Protein AF-A0A936JNS7-F1 (afdb_monomer)

Foldseek 3Di:
DVVVVLVVCQVVQVVPCPPCPSVLVSLVVCLVVLDPVSLVVLLVVLVVVLVVCVVPVPVLPPNLVSLLSCLRNPAQVCQVVLVVVCVVRVPQDPSNVLSSLSSCLRHNEPVSLLVLLVQLQVPVPPPPSVVSSQSSNQSRCVVVVNDDRGDSVNSHDD

Nearest PDB structures (foldseek):
  7nfe-assembly1_A  TM=4.593E-01  e=7.154E+00  Homo sapiens

Radius of gyration: 16.59 Å; Cα contacts (8 Å, |Δi|>4): 140; chains: 1; bounding box: 39×41×43 Å

Secondary structure (DSSP, 8-state):
-HHHHHHHHHHHHHHH-TTSHHHHHHHHHHHHH--HHHHHHHHHHHHHHHHHHTT-TT-TTHHHHHHHHHHHH--GGGHHHHHHHHHH-TT--HHHHHHHHHHHHHH--HHHHHHHHHHHHH-TT-HHHHHHHHHHHHHHHH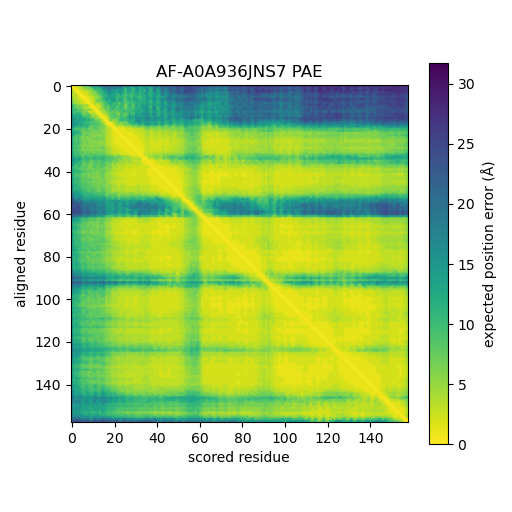HTT--S---TGGGS--

pLDDT: mean 83.13, std 13.78, range [46.0, 97.38]

Solvent-accessible surface area (backbone atoms only — not comparable to full-atom values): 8897 Å² total; per-residue (Å²): 117,71,73,68,55,57,70,64,42,53,68,59,29,67,76,72,37,93,80,48,57,54,45,51,52,50,47,54,51,45,50,74,63,47,45,72,73,54,46,57,49,45,53,52,50,42,52,53,48,58,58,48,44,76,79,44,77,84,72,67,76,51,56,41,55,44,38,53,37,41,47,71,44,56,45,60,84,49,35,66,58,53,54,52,49,48,69,76,43,75,81,56,49,71,71,43,39,42,36,50,44,44,29,38,16,67,29,25,54,78,78,43,46,62,56,40,23,51,53,34,61,75,32,76,87,39,67,68,55,34,54,46,33,51,54,17,51,47,44,31,35,48,77,72,70,51,85,70,91,80,56,78,72,78,37,52,85,125

Mean predicted aligned error: 6.91 Å

Structure (mmCIF, N/CA/C/O backbone):
data_AF-A0A936JNS7-F1
#
_entry.id   AF-A0A936JNS7-F1
#
loop_
_atom_site.group_PDB
_atom_site.id
_atom_site.type_symbol
_atom_site.label_atom_id
_atom_site.label_alt_id
_atom_site.label_comp_id
_atom_site.label_asym_id
_atom_site.label_entity_id
_atom_site.label_seq_id
_atom_site.pdbx_PDB_ins_code
_atom_site.Cartn_x
_atom_site.Cartn_y
_atom_site.Cartn_z
_atom_site.occupancy
_atom_site.B_iso_or_equiv
_atom_site.auth_seq_id
_atom_site.auth_comp_id
_atom_site.auth_asym_id
_atom_site.auth_atom_id
_atom_site.pdbx_PDB_model_num
ATOM 1 N N . MET A 1 1 ? 13.403 23.446 -14.807 1.00 46.00 1 MET A N 1
ATOM 2 C CA . MET A 1 1 ? 14.301 22.797 -15.793 1.00 46.00 1 MET A CA 1
ATOM 3 C C . MET A 1 1 ? 14.600 21.334 -15.433 1.00 46.00 1 MET A C 1
ATOM 5 O O . MET A 1 1 ? 14.367 20.479 -16.273 1.00 46.00 1 MET A O 1
ATOM 9 N N . GLN A 1 2 ? 14.973 21.011 -14.186 1.00 52.41 2 GLN A N 1
ATOM 10 C CA . GLN A 1 2 ? 15.249 19.629 -13.727 1.00 52.41 2 GLN A CA 1
ATOM 11 C C . GLN A 1 2 ? 14.071 18.631 -13.890 1.00 52.41 2 GLN A C 1
ATOM 13 O O . GLN A 1 2 ? 14.281 17.489 -14.285 1.00 52.41 2 GLN A O 1
ATOM 18 N N . LYS A 1 3 ? 12.818 19.075 -13.693 1.00 50.72 3 LYS A N 1
ATOM 19 C CA . LYS A 1 3 ? 11.590 18.246 -13.780 1.00 50.72 3 LYS A CA 1
ATOM 20 C C . LYS A 1 3 ? 11.343 17.587 -15.150 1.00 50.72 3 LYS A C 1
ATOM 22 O O . LYS A 1 3 ? 10.816 16.483 -15.210 1.00 50.72 3 LYS A O 1
ATOM 27 N N . LYS A 1 4 ? 11.702 18.260 -16.252 1.00 53.09 4 LYS A N 1
ATOM 28 C CA . LYS A 1 4 ? 11.454 17.768 -17.623 1.00 53.09 4 LYS A CA 1
ATOM 29 C C . LYS A 1 4 ? 12.493 16.723 -18.052 1.00 53.09 4 LYS A C 1
ATOM 31 O O . LYS A 1 4 ? 12.166 15.828 -18.815 1.00 53.09 4 LYS A O 1
ATOM 36 N N . ILE A 1 5 ? 13.705 16.823 -17.503 1.00 58.06 5 ILE A N 1
ATOM 37 C CA . ILE A 1 5 ? 14.831 15.918 -17.766 1.00 58.06 5 ILE A CA 1
ATOM 38 C C . ILE A 1 5 ? 14.607 14.574 -17.061 1.00 58.06 5 ILE A C 1
ATOM 40 O O . ILE A 1 5 ? 14.757 13.526 -17.673 1.00 58.06 5 ILE A O 1
ATOM 44 N N . LEU A 1 6 ? 14.151 14.587 -15.806 1.00 57.66 6 LEU A N 1
ATOM 45 C CA . LEU A 1 6 ? 13.891 13.361 -15.037 1.00 57.66 6 LEU A CA 1
ATOM 46 C C . LEU A 1 6 ? 12.807 12.460 -15.635 1.00 57.66 6 LEU A C 1
ATOM 48 O O . LEU A 1 6 ? 12.967 11.244 -15.654 1.00 57.66 6 LEU A O 1
ATOM 52 N N . LEU A 1 7 ? 11.734 13.047 -16.170 1.00 54.78 7 LEU A N 1
ATOM 53 C CA . LEU A 1 7 ? 10.670 12.296 -16.849 1.00 54.78 7 LEU A CA 1
ATOM 54 C C . LEU A 1 7 ? 11.137 11.666 -18.172 1.00 54.78 7 LEU A C 1
ATOM 56 O O . LEU A 1 7 ? 10.578 10.662 -18.597 1.00 54.78 7 LEU A O 1
ATOM 60 N N . GLN A 1 8 ? 12.163 12.231 -18.814 1.00 61.22 8 GLN A N 1
ATOM 61 C CA . GLN A 1 8 ? 12.748 11.694 -20.047 1.00 61.22 8 GLN A CA 1
ATOM 62 C C . GLN A 1 8 ? 13.771 10.578 -19.788 1.00 61.22 8 GLN A C 1
ATOM 64 O O . GLN A 1 8 ? 14.061 9.809 -20.699 1.00 61.22 8 GLN A O 1
ATOM 69 N N . LEU A 1 9 ? 14.299 10.468 -18.562 1.00 61.28 9 LEU A N 1
ATOM 70 C CA . LEU A 1 9 ? 15.321 9.480 -18.205 1.00 61.28 9 LEU A CA 1
ATOM 71 C C . LEU A 1 9 ? 14.747 8.091 -17.879 1.00 61.28 9 LEU A C 1
ATOM 73 O O . LEU A 1 9 ? 15.458 7.099 -17.998 1.00 61.28 9 LEU A O 1
ATOM 77 N N . LEU A 1 10 ? 13.464 7.994 -17.526 1.00 60.41 10 LEU A N 1
ATOM 78 C CA . LEU A 1 10 ? 12.813 6.745 -17.107 1.00 60.41 10 LEU A CA 1
ATOM 79 C C . LEU A 1 10 ? 12.909 5.607 -18.137 1.00 60.41 10 LEU A C 1
ATOM 81 O O . LEU A 1 10 ? 13.427 4.544 -17.789 1.00 60.41 10 LEU A O 1
ATOM 85 N N . PRO A 1 11 ? 12.511 5.821 -19.409 1.00 55.75 11 PRO A N 1
ATOM 86 C CA . PRO A 1 11 ? 12.600 4.771 -20.423 1.00 55.75 11 PRO A CA 1
ATOM 87 C C . PRO A 1 11 ? 14.056 4.393 -20.726 1.00 55.75 11 PRO A C 1
ATOM 89 O O . PRO A 1 11 ? 14.360 3.244 -21.033 1.00 55.75 11 PRO A O 1
ATOM 92 N N . SER A 1 12 ? 14.987 5.349 -20.611 1.00 56.44 12 SER A N 1
ATOM 93 C CA . SER A 1 12 ? 16.417 5.086 -20.811 1.00 56.44 12 SER A CA 1
ATOM 94 C C . SER A 1 12 ? 17.070 4.337 -19.648 1.00 56.44 12 SER A C 1
ATOM 96 O O . SER A 1 12 ? 18.003 3.573 -19.881 1.00 56.44 12 SER A O 1
ATOM 98 N N . CYS A 1 13 ? 16.580 4.517 -18.416 1.00 57.34 13 CYS A N 1
ATOM 99 C CA . CYS A 1 13 ? 17.039 3.757 -17.257 1.00 57.34 13 CYS A CA 1
ATOM 100 C C . CYS A 1 13 ? 16.577 2.299 -17.339 1.00 57.34 13 CYS A C 1
ATOM 102 O O . CYS A 1 13 ? 17.373 1.418 -17.058 1.00 57.34 13 CYS A O 1
ATOM 104 N N . GLN A 1 14 ? 15.345 2.029 -17.785 1.00 55.12 14 GLN A N 1
ATOM 105 C CA . GLN A 1 14 ? 14.834 0.656 -17.929 1.00 55.12 14 GLN A CA 1
ATOM 106 C C . GLN A 1 14 ? 15.547 -0.139 -19.037 1.00 55.12 14 GLN A C 1
ATOM 108 O O . GLN A 1 14 ? 15.865 -1.307 -18.849 1.00 55.12 14 GLN A O 1
ATOM 113 N N . ASN A 1 15 ? 15.856 0.489 -20.177 1.00 52.81 15 ASN A N 1
ATOM 114 C CA . ASN A 1 15 ? 16.383 -0.232 -21.344 1.00 52.81 15 ASN A CA 1
ATOM 115 C C . ASN A 1 15 ? 17.859 -0.672 -21.235 1.00 52.81 15 ASN A C 1
ATOM 117 O O . ASN A 1 15 ? 18.276 -1.557 -21.978 1.00 52.81 15 ASN A O 1
ATOM 121 N N . ASN A 1 16 ? 18.656 -0.072 -20.342 1.00 51.81 16 ASN A N 1
ATOM 122 C CA . ASN A 1 16 ? 20.108 -0.313 -20.261 1.00 51.81 16 ASN A CA 1
ATOM 123 C C . ASN A 1 16 ? 20.587 -0.883 -18.913 1.00 51.81 16 ASN A C 1
ATOM 125 O O . ASN A 1 16 ? 21.781 -1.131 -18.742 1.00 51.81 16 ASN A O 1
ATOM 129 N N . ASP A 1 17 ? 19.690 -1.093 -17.951 1.00 61.38 17 ASP A N 1
ATOM 130 C CA . ASP A 1 17 ? 20.048 -1.385 -16.563 1.00 61.38 17 ASP A CA 1
ATOM 131 C C . ASP A 1 17 ? 19.837 -2.856 -16.196 1.00 61.38 17 ASP A C 1
ATOM 133 O O . ASP A 1 17 ? 18.912 -3.220 -15.475 1.00 61.38 17 ASP A O 1
ATOM 137 N N . LYS A 1 18 ? 20.745 -3.718 -16.667 1.00 61.06 18 LYS A N 1
ATOM 138 C CA . LYS A 1 18 ? 20.732 -5.156 -16.338 1.00 61.06 18 LYS A CA 1
ATOM 139 C C . LYS A 1 18 ? 20.840 -5.451 -14.833 1.00 61.06 18 LYS A C 1
ATOM 141 O O . LYS A 1 18 ? 20.578 -6.579 -14.434 1.00 61.06 18 LYS A O 1
ATOM 146 N N . SER A 1 19 ? 21.276 -4.487 -14.016 1.00 65.62 19 SER A N 1
ATOM 147 C CA . SER A 1 19 ? 21.467 -4.646 -12.569 1.00 65.62 19 SER A CA 1
ATOM 148 C C . SER A 1 19 ? 20.412 -3.937 -11.711 1.00 65.62 19 SER A C 1
ATOM 150 O O . SER A 1 19 ? 20.482 -4.041 -10.487 1.00 65.62 19 SER A O 1
ATOM 152 N N . GLY A 1 20 ? 19.459 -3.209 -12.307 1.00 71.75 20 GLY A N 1
ATOM 153 C CA . GLY A 1 20 ? 18.438 -2.436 -11.581 1.00 71.75 20 GLY A CA 1
ATOM 154 C C . GLY A 1 20 ? 18.978 -1.234 -10.782 1.00 71.75 20 GLY A C 1
ATOM 155 O O . GLY A 1 20 ? 18.249 -0.622 -9.989 1.00 71.75 20 GLY A O 1
ATOM 156 N N . TYR A 1 21 ? 20.256 -0.878 -10.958 1.00 76.00 21 TYR A N 1
ATOM 157 C CA . TYR A 1 21 ? 20.916 0.205 -10.230 1.00 76.00 21 TYR A CA 1
ATOM 158 C C . TYR A 1 21 ? 20.353 1.586 -10.593 1.00 76.00 21 TYR A C 1
ATOM 160 O O . TYR A 1 21 ? 19.966 2.361 -9.713 1.00 76.00 21 TYR A O 1
ATOM 168 N N . TYR A 1 22 ? 20.301 1.907 -11.884 1.00 74.88 22 TYR A N 1
ATOM 169 C CA . TYR A 1 22 ? 19.779 3.178 -12.383 1.00 74.88 22 TYR A CA 1
ATOM 170 C C . TYR A 1 22 ? 18.289 3.318 -12.106 1.00 74.88 22 TYR A C 1
ATOM 172 O O . TYR A 1 22 ? 17.835 4.411 -11.769 1.00 74.88 22 TYR A O 1
ATOM 180 N N . TYR A 1 23 ? 17.543 2.219 -12.180 1.00 78.25 23 TYR A N 1
ATOM 181 C CA . TYR A 1 23 ? 16.141 2.191 -11.797 1.00 78.25 23 TYR A CA 1
ATOM 182 C C . TYR A 1 23 ? 15.949 2.521 -10.311 1.00 78.25 23 TYR A C 1
ATOM 184 O O . TYR A 1 23 ? 15.149 3.388 -9.953 1.00 78.25 23 TYR A O 1
ATOM 192 N N . THR A 1 24 ? 16.754 1.915 -9.435 1.00 80.00 24 THR A N 1
ATOM 193 C CA . THR A 1 24 ? 16.730 2.223 -7.998 1.00 80.00 24 THR A CA 1
ATOM 194 C C . THR A 1 24 ? 17.056 3.693 -7.734 1.00 80.00 24 THR A C 1
ATOM 196 O O . THR A 1 24 ? 16.348 4.351 -6.968 1.00 80.00 24 THR A O 1
ATO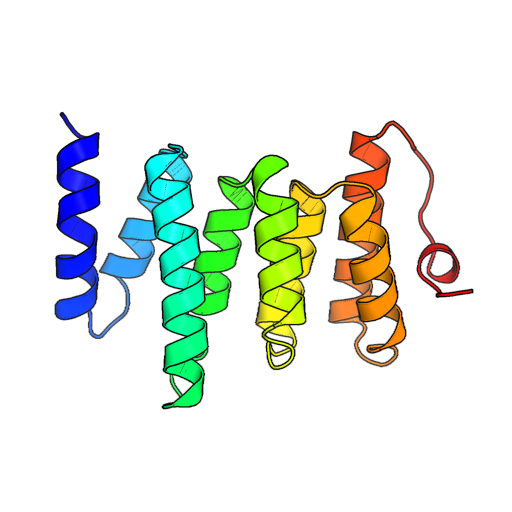M 199 N N . LYS A 1 25 ? 18.082 4.243 -8.399 1.00 81.69 25 LYS A N 1
ATOM 200 C CA . LYS A 1 25 ? 18.437 5.668 -8.292 1.00 81.69 25 LYS A CA 1
ATOM 201 C C . LYS A 1 25 ? 17.351 6.590 -8.821 1.00 81.69 25 LYS A C 1
ATOM 203 O O . LYS A 1 25 ? 17.096 7.624 -8.211 1.00 81.69 25 LYS A O 1
ATOM 208 N N . TYR A 1 26 ? 16.680 6.211 -9.903 1.00 83.81 26 TYR A N 1
ATOM 209 C CA . TYR A 1 26 ? 15.524 6.946 -10.398 1.00 83.81 26 TYR A CA 1
ATOM 210 C C . TYR A 1 26 ? 14.428 7.031 -9.327 1.00 83.81 26 TYR A C 1
ATOM 212 O O . TYR A 1 26 ? 13.978 8.132 -9.006 1.00 83.81 26 TYR A O 1
ATOM 220 N N . LEU A 1 27 ? 14.053 5.901 -8.720 1.00 86.06 27 LEU A N 1
ATOM 221 C CA . LEU A 1 27 ? 13.038 5.873 -7.667 1.00 86.06 27 LEU A CA 1
ATOM 222 C C . LEU A 1 27 ? 13.449 6.689 -6.434 1.00 86.06 27 LEU A C 1
ATOM 224 O O . LEU A 1 27 ? 12.631 7.434 -5.908 1.00 86.06 27 LEU A O 1
ATOM 228 N N . GLU A 1 28 ? 14.717 6.643 -6.014 1.00 85.75 28 GLU A N 1
ATOM 229 C CA . GLU A 1 28 ? 15.223 7.510 -4.934 1.00 85.75 28 GLU A CA 1
ATOM 230 C C . GLU A 1 28 ? 15.033 9.000 -5.254 1.00 85.75 28 GLU A C 1
ATOM 232 O O . GLU A 1 28 ? 14.610 9.773 -4.397 1.00 85.75 28 GLU A O 1
ATOM 237 N N . VAL A 1 29 ? 15.289 9.417 -6.497 1.00 85.19 29 VAL A N 1
ATOM 238 C CA . VAL A 1 29 ? 15.061 10.809 -6.909 1.00 85.19 29 VAL A CA 1
ATOM 239 C C . VAL A 1 29 ? 13.568 11.143 -6.953 1.00 85.19 29 VAL A C 1
ATOM 241 O O . VAL A 1 29 ? 13.180 12.250 -6.579 1.00 85.19 29 VAL A O 1
ATOM 24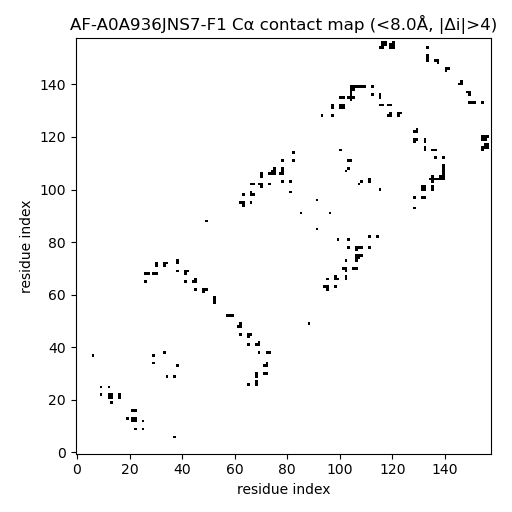4 N N . VAL A 1 30 ? 12.715 10.206 -7.372 1.00 86.44 30 VAL A N 1
ATOM 245 C CA . VAL A 1 30 ? 11.258 10.387 -7.324 1.00 86.44 30 VAL A CA 1
ATOM 246 C C . VAL A 1 30 ? 10.776 10.619 -5.898 1.00 86.44 30 VAL A C 1
ATOM 248 O O . VAL A 1 30 ? 10.016 11.560 -5.671 1.00 86.44 30 VAL A O 1
ATOM 251 N N . GLU A 1 31 ? 11.248 9.812 -4.949 1.00 88.69 31 GLU A N 1
ATOM 252 C CA . GLU A 1 31 ? 10.924 9.945 -3.526 1.00 88.69 31 GLU A CA 1
ATOM 253 C C . GLU A 1 31 ? 11.326 11.318 -2.978 1.00 88.69 31 GLU A C 1
ATOM 255 O O . GLU A 1 31 ? 10.565 11.922 -2.229 1.00 88.69 31 GLU A O 1
ATOM 260 N N . LEU A 1 32 ? 12.491 11.837 -3.384 1.00 85.94 32 LEU A N 1
ATOM 261 C CA . LEU A 1 32 ? 12.968 13.160 -2.967 1.00 85.94 32 LEU A CA 1
ATOM 262 C C . LEU A 1 32 ? 12.143 14.312 -3.551 1.00 85.94 32 LEU A C 1
ATOM 264 O O . LEU A 1 32 ? 12.011 15.357 -2.919 1.00 85.94 32 LEU A O 1
ATOM 268 N N . LEU A 1 33 ? 11.625 14.156 -4.771 1.00 85.81 33 LEU A N 1
ATOM 269 C CA . LEU A 1 33 ? 10.908 15.227 -5.463 1.00 85.81 33 LEU A CA 1
ATOM 270 C C . LEU A 1 33 ? 9.405 15.231 -5.186 1.00 85.81 33 LEU A C 1
ATOM 272 O O . LEU A 1 33 ? 8.801 16.301 -5.213 1.00 85.81 33 LEU A O 1
ATOM 276 N N . GLY A 1 34 ? 8.787 14.060 -5.006 1.00 78.75 34 GLY A N 1
ATOM 277 C CA . GLY A 1 34 ? 7.391 13.911 -4.576 1.00 78.75 34 GLY A CA 1
ATOM 278 C C . GLY A 1 34 ? 6.330 14.598 -5.449 1.00 78.75 34 GLY A C 1
ATOM 279 O O . GLY A 1 34 ? 5.220 14.840 -4.989 1.00 78.75 34 GLY A O 1
ATOM 280 N N . THR A 1 35 ? 6.638 14.977 -6.697 1.00 78.44 35 THR A N 1
ATOM 281 C CA . THR A 1 35 ? 5.698 15.785 -7.498 1.00 78.44 35 THR A CA 1
ATOM 282 C C . THR A 1 35 ? 4.521 14.948 -8.028 1.00 78.44 35 THR A C 1
ATOM 284 O O . THR A 1 35 ? 4.743 13.796 -8.413 1.00 78.44 35 THR A O 1
ATOM 287 N N . PRO A 1 36 ? 3.308 15.521 -8.193 1.00 77.50 36 PRO A N 1
ATOM 288 C CA . PRO A 1 36 ? 2.125 14.776 -8.648 1.00 77.50 36 PRO A CA 1
ATOM 289 C C . PRO A 1 36 ? 2.314 13.984 -9.953 1.00 77.50 36 PRO A C 1
ATOM 291 O O . PRO A 1 36 ? 1.885 12.843 -10.060 1.00 77.50 36 PRO A O 1
ATOM 294 N N . ASN A 1 37 ? 3.029 14.532 -10.941 1.00 76.19 37 ASN A N 1
ATOM 295 C CA . ASN A 1 37 ? 3.272 13.825 -12.209 1.00 76.19 37 ASN A CA 1
ATOM 296 C C . ASN A 1 37 ? 4.146 12.571 -12.031 1.00 76.19 37 ASN A C 1
ATOM 298 O O . ASN A 1 37 ? 3.996 11.599 -12.769 1.00 76.19 37 ASN A O 1
ATOM 302 N N . LEU A 1 38 ? 5.083 12.600 -11.078 1.00 83.56 38 LEU A N 1
ATOM 303 C CA . LEU A 1 38 ? 5.929 11.444 -10.780 1.00 83.56 38 LEU A CA 1
ATOM 304 C C . LEU A 1 38 ? 5.124 10.365 -10.056 1.00 83.56 38 LEU A C 1
ATOM 306 O O . LEU A 1 38 ? 5.312 9.190 -10.338 1.00 83.56 38 LEU A O 1
ATOM 310 N N . LYS A 1 39 ? 4.165 10.762 -9.216 1.00 88.56 39 LYS A N 1
ATOM 311 C CA . LYS A 1 39 ? 3.218 9.852 -8.568 1.00 88.56 39 LYS A CA 1
ATOM 312 C C . LYS A 1 39 ? 2.411 9.033 -9.577 1.00 88.56 39 LYS A C 1
ATOM 314 O O . LYS A 1 39 ? 2.404 7.811 -9.500 1.00 88.56 39 LYS A O 1
ATOM 319 N N . GLU A 1 40 ? 1.832 9.682 -10.586 1.00 89.38 40 GLU A N 1
ATOM 320 C CA . GLU A 1 40 ? 1.125 8.980 -11.673 1.00 89.38 40 GLU A CA 1
ATOM 321 C C . GLU A 1 40 ? 2.044 8.059 -12.482 1.00 89.38 40 GLU A C 1
ATOM 323 O O . GLU A 1 40 ? 1.631 7.009 -12.969 1.00 89.38 40 GLU A O 1
ATOM 328 N N . THR A 1 41 ? 3.317 8.428 -12.603 1.00 86.31 41 THR A N 1
ATOM 329 C CA . THR A 1 41 ? 4.313 7.586 -13.269 1.00 86.31 41 THR A CA 1
ATOM 330 C C . THR A 1 41 ? 4.622 6.332 -12.446 1.00 86.31 41 THR A C 1
ATOM 332 O O . THR A 1 41 ? 4.664 5.237 -12.996 1.00 86.31 41 THR A O 1
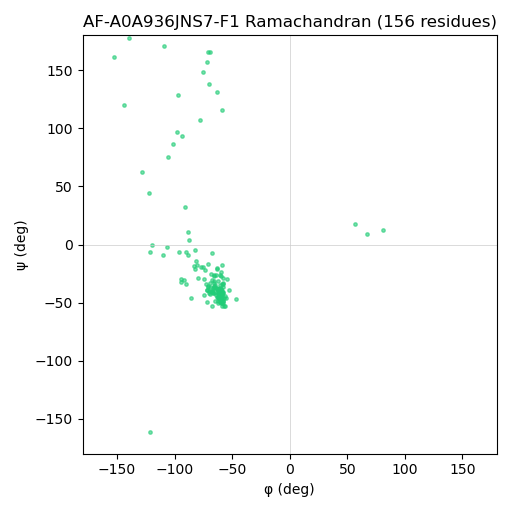ATOM 335 N N . VAL A 1 42 ? 4.759 6.475 -11.126 1.00 90.06 42 VAL A N 1
ATOM 336 C CA . VAL A 1 42 ? 4.942 5.364 -10.179 1.00 90.06 42 VAL A CA 1
ATOM 337 C C . VAL A 1 42 ? 3.737 4.419 -10.193 1.00 90.06 42 VAL A C 1
ATOM 339 O O . VAL A 1 42 ? 3.926 3.208 -10.224 1.00 90.06 42 VAL A O 1
ATOM 342 N N . LYS A 1 43 ? 2.503 4.937 -10.248 1.00 92.56 43 LYS A N 1
ATOM 343 C CA . LYS A 1 43 ? 1.288 4.109 -10.369 1.00 92.56 43 LYS A CA 1
ATOM 344 C C . LYS A 1 43 ? 1.278 3.254 -11.636 1.00 92.56 43 LYS A C 1
ATOM 346 O O . LYS A 1 43 ? 1.099 2.043 -11.552 1.00 92.56 43 LYS A O 1
ATOM 351 N N . LYS A 1 44 ? 1.539 3.866 -12.795 1.00 89.31 44 LYS A N 1
ATOM 352 C CA . LYS A 1 44 ? 1.630 3.145 -14.078 1.00 89.31 44 LYS A CA 1
ATOM 353 C C . LYS A 1 44 ? 2.718 2.081 -14.058 1.00 89.31 44 LYS A C 1
ATOM 355 O O . LYS A 1 44 ? 2.548 1.002 -14.607 1.00 89.31 44 LYS A O 1
ATOM 360 N N . GLU A 1 45 ? 3.836 2.380 -13.414 1.00 87.19 45 GLU A N 1
ATOM 361 C CA . GLU A 1 45 ? 4.935 1.437 -13.273 1.00 87.19 45 GLU A CA 1
ATOM 362 C C . GLU A 1 45 ? 4.559 0.229 -12.396 1.00 87.19 45 GLU A C 1
ATOM 364 O O . GLU A 1 45 ? 4.934 -0.897 -12.719 1.00 87.19 45 GLU A O 1
ATOM 369 N N . ILE A 1 46 ? 3.770 0.429 -11.333 1.00 89.19 46 ILE A N 1
ATOM 370 C CA . ILE A 1 46 ? 3.197 -0.670 -10.537 1.00 89.19 46 ILE A CA 1
ATOM 371 C C . ILE A 1 46 ? 2.300 -1.548 -11.418 1.00 89.19 46 ILE A C 1
ATOM 373 O O . ILE A 1 46 ? 2.467 -2.766 -11.427 1.00 89.19 46 ILE A O 1
ATOM 377 N N . GLU A 1 47 ? 1.383 -0.944 -12.176 1.00 88.25 47 GLU A N 1
ATOM 378 C CA . GLU A 1 47 ? 0.475 -1.663 -13.082 1.00 88.25 47 GLU A CA 1
ATOM 379 C C . GLU A 1 47 ? 1.247 -2.474 -14.133 1.00 88.25 47 GLU A C 1
ATOM 381 O O . GLU A 1 47 ? 1.040 -3.683 -14.249 1.00 88.25 47 GLU A O 1
ATOM 386 N N . ASN A 1 48 ? 2.207 -1.842 -14.819 1.00 84.25 48 ASN A N 1
ATOM 387 C CA . ASN A 1 48 ? 3.052 -2.484 -15.826 1.00 84.25 48 ASN A CA 1
ATOM 388 C C . ASN A 1 48 ? 3.783 -3.705 -15.262 1.00 84.25 48 ASN A C 1
ATOM 390 O O . ASN A 1 48 ? 3.820 -4.757 -15.897 1.00 84.25 48 ASN A O 1
ATOM 394 N N . ARG A 1 49 ? 4.354 -3.587 -14.059 1.00 81.62 49 ARG A N 1
ATOM 395 C CA . ARG A 1 49 ? 5.100 -4.681 -13.423 1.00 81.62 49 ARG A CA 1
ATOM 396 C C . ARG A 1 49 ? 4.191 -5.808 -12.951 1.00 81.62 49 ARG A C 1
ATOM 398 O O . ARG A 1 49 ? 4.557 -6.973 -13.078 1.00 81.62 49 ARG A O 1
ATOM 405 N N . ILE A 1 50 ? 2.998 -5.487 -12.451 1.00 82.06 50 ILE A N 1
ATOM 406 C CA . ILE A 1 50 ? 1.982 -6.494 -12.114 1.00 82.06 50 ILE A CA 1
ATOM 407 C C . ILE A 1 50 ? 1.548 -7.269 -13.365 1.00 82.06 50 ILE A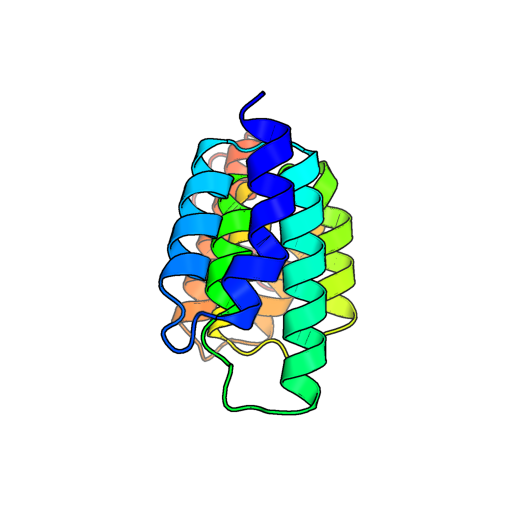 C 1
ATOM 409 O O . ILE A 1 50 ? 1.361 -8.488 -13.299 1.00 82.06 50 ILE A O 1
ATOM 413 N N . ASP A 1 51 ? 1.381 -6.585 -14.496 1.00 79.75 51 ASP A N 1
ATOM 414 C CA . ASP A 1 51 ? 1.001 -7.223 -15.754 1.00 79.75 51 ASP A CA 1
ATOM 415 C C . ASP A 1 51 ? 2.155 -8.045 -16.347 1.00 79.75 51 ASP A C 1
ATOM 417 O O . ASP A 1 51 ? 1.925 -9.174 -16.778 1.00 79.75 51 ASP A O 1
ATOM 421 N N . PHE A 1 52 ? 3.399 -7.561 -16.273 1.00 75.12 52 PHE A N 1
ATOM 422 C CA . PHE A 1 52 ? 4.586 -8.310 -16.704 1.00 75.12 52 PHE A CA 1
ATOM 423 C C . PHE A 1 52 ? 4.833 -9.569 -15.859 1.00 75.12 52 PHE A C 1
ATOM 425 O O . PHE A 1 52 ? 5.183 -10.628 -16.384 1.00 75.12 52 PHE A O 1
ATOM 432 N N . PHE A 1 53 ? 4.554 -9.506 -14.555 1.00 71.69 53 PHE A N 1
ATOM 433 C CA . PHE A 1 53 ? 4.647 -10.668 -13.671 1.00 71.69 53 PHE A CA 1
ATOM 434 C C . PHE A 1 53 ? 3.719 -11.821 -14.096 1.00 71.69 53 PHE A C 1
ATOM 436 O O . PHE A 1 53 ? 4.009 -12.991 -13.834 1.00 71.69 53 PHE A O 1
ATOM 443 N N . ARG A 1 54 ? 2.602 -11.537 -14.785 1.00 65.56 54 ARG A N 1
ATOM 444 C CA . ARG A 1 54 ? 1.753 -12.606 -15.339 1.00 65.56 54 ARG A CA 1
ATOM 445 C C . ARG A 1 54 ? 2.474 -13.430 -16.410 1.00 65.56 54 ARG A C 1
ATOM 447 O O . ARG A 1 54 ? 2.109 -14.592 -16.584 1.00 65.56 54 ARG A O 1
ATOM 454 N N . SER A 1 55 ? 3.463 -12.858 -17.102 1.00 61.78 55 SER A N 1
ATOM 455 C CA . SER A 1 55 ? 4.237 -13.526 -18.156 1.00 61.78 55 SER A CA 1
ATOM 456 C C . SER A 1 55 ? 5.544 -14.166 -17.680 1.00 61.78 55 SER A C 1
ATOM 458 O O . SER A 1 55 ? 5.904 -15.212 -18.213 1.00 61.78 55 SER A O 1
ATOM 460 N N . ASP A 1 56 ? 6.223 -13.605 -16.675 1.00 59.88 56 ASP A N 1
ATOM 461 C CA . ASP A 1 56 ? 7.471 -14.155 -16.126 1.00 59.88 56 ASP A CA 1
ATOM 462 C C . ASP A 1 56 ? 7.543 -13.932 -14.605 1.00 59.88 56 ASP A C 1
ATOM 464 O O . ASP A 1 56 ? 7.511 -12.805 -14.113 1.00 59.88 56 ASP A O 1
ATOM 468 N N . ARG A 1 57 ? 7.627 -15.027 -13.837 1.00 58.97 57 ARG A N 1
ATOM 469 C CA . ARG A 1 57 ? 7.604 -14.994 -12.364 1.00 58.97 57 ARG A CA 1
ATOM 470 C C . ARG A 1 57 ? 8.963 -14.673 -11.732 1.00 58.97 57 ARG A C 1
ATOM 472 O O . ARG A 1 57 ? 9.033 -14.567 -10.508 1.00 58.97 57 ARG A O 1
ATOM 479 N N . SER A 1 58 ? 10.031 -14.561 -12.525 1.00 55.47 58 SER A N 1
ATOM 480 C CA . SER A 1 58 ? 11.395 -14.353 -12.022 1.00 55.47 58 SER A CA 1
ATOM 481 C C . SER A 1 58 ? 11.718 -12.895 -11.648 1.00 55.47 58 SER A C 1
ATOM 483 O O . SER A 1 58 ? 12.611 -12.667 -10.835 1.00 55.47 58 SER A O 1
ATOM 485 N N . GLU A 1 59 ? 10.940 -11.910 -12.114 1.00 54.56 59 GLU A N 1
ATOM 486 C CA . GLU A 1 59 ? 11.152 -10.468 -11.855 1.00 54.56 59 GLU A CA 1
ATOM 487 C C . GLU A 1 59 ? 10.415 -9.926 -10.607 1.00 54.56 59 GLU A C 1
ATOM 489 O O . GLU A 1 59 ? 9.989 -8.773 -10.531 1.00 54.56 59 GLU A O 1
ATOM 494 N N . PHE A 1 60 ? 10.255 -10.767 -9.585 1.00 52.78 60 PHE A N 1
ATOM 495 C CA . PHE A 1 60 ? 9.439 -10.501 -8.391 1.00 52.78 60 PHE A CA 1
ATOM 496 C C . PHE A 1 60 ? 9.914 -9.316 -7.516 1.00 52.78 60 PHE A C 1
ATOM 498 O O . PHE A 1 60 ? 9.138 -8.773 -6.730 1.00 52.78 60 PHE A O 1
ATOM 505 N N . VAL A 1 61 ? 11.179 -8.902 -7.634 1.00 57.28 61 VAL A N 1
ATOM 506 C CA . VAL A 1 61 ? 11.853 -8.017 -6.661 1.00 57.28 61 VAL A CA 1
ATOM 507 C C . VAL A 1 61 ? 11.443 -6.542 -6.780 1.00 57.28 61 VAL A C 1
ATOM 509 O O . VAL A 1 61 ? 11.562 -5.785 -5.817 1.00 57.28 61 VAL A O 1
ATOM 512 N N . ASP A 1 62 ? 10.877 -6.116 -7.907 1.00 74.00 62 ASP A N 1
ATOM 513 C CA . ASP A 1 62 ? 10.739 -4.681 -8.156 1.00 74.00 62 ASP A CA 1
ATOM 514 C C . ASP A 1 62 ? 9.389 -4.073 -7.751 1.00 74.00 62 ASP A C 1
ATOM 516 O O . ASP A 1 62 ? 9.367 -2.909 -7.354 1.00 74.00 62 ASP A O 1
ATOM 520 N N . ILE A 1 63 ? 8.268 -4.814 -7.771 1.00 85.12 63 ILE A N 1
ATOM 521 C CA . ILE A 1 63 ? 6.941 -4.246 -7.424 1.00 85.12 63 ILE A CA 1
ATOM 522 C C . ILE A 1 63 ? 6.952 -3.668 -6.004 1.00 85.12 63 ILE A C 1
ATOM 524 O O . ILE A 1 63 ? 6.425 -2.581 -5.761 1.00 85.12 63 ILE A O 1
ATOM 528 N N . GLU A 1 64 ? 7.594 -4.367 -5.064 1.00 86.25 64 GLU A N 1
ATOM 529 C CA . GLU A 1 64 ? 7.735 -3.903 -3.683 1.00 86.25 64 GLU A CA 1
ATOM 530 C C . GLU A 1 64 ? 8.453 -2.550 -3.612 1.00 86.25 64 GLU A C 1
ATOM 532 O O . GLU A 1 64 ? 8.037 -1.658 -2.868 1.00 86.25 64 GLU A O 1
ATOM 537 N N . ARG A 1 65 ? 9.518 -2.370 -4.402 1.00 86.31 65 ARG A N 1
ATOM 538 C CA . ARG A 1 65 ? 10.285 -1.126 -4.413 1.00 86.31 65 ARG A CA 1
ATOM 539 C C . ARG A 1 65 ? 9.444 0.031 -4.943 1.00 86.31 65 ARG A C 1
ATOM 541 O O . ARG A 1 65 ? 9.475 1.106 -4.346 1.00 86.31 65 ARG A O 1
ATOM 548 N N . VAL A 1 66 ? 8.661 -0.195 -5.997 1.00 90.06 66 VAL A N 1
ATOM 549 C CA . VAL A 1 66 ? 7.780 0.842 -6.554 1.00 90.06 66 VAL A CA 1
ATOM 550 C C . VAL A 1 66 ? 6.649 1.194 -5.586 1.00 90.06 66 VAL A C 1
ATOM 552 O O . VAL A 1 66 ? 6.372 2.373 -5.370 1.00 90.06 66 VAL A O 1
ATOM 555 N N . LEU A 1 67 ? 6.051 0.199 -4.921 1.00 92.62 67 LEU A N 1
ATOM 556 C CA . LEU A 1 67 ? 5.057 0.434 -3.869 1.00 92.62 67 LEU A CA 1
ATOM 557 C C . LEU A 1 67 ? 5.654 1.200 -2.679 1.00 92.62 67 LEU A C 1
ATOM 559 O O . LEU A 1 67 ? 5.012 2.101 -2.153 1.00 92.62 67 LEU A O 1
ATOM 563 N N . ARG A 1 68 ? 6.901 0.921 -2.276 1.00 90.62 68 ARG A N 1
ATOM 564 C CA . ARG A 1 68 ? 7.600 1.708 -1.242 1.00 90.62 68 ARG A CA 1
ATOM 565 C C . ARG A 1 68 ? 7.810 3.160 -1.668 1.00 90.62 68 ARG A C 1
ATOM 567 O O . ARG A 1 68 ? 7.691 4.059 -0.841 1.00 90.62 68 ARG A O 1
ATOM 574 N N . THR A 1 69 ? 8.121 3.405 -2.935 1.00 92.12 69 THR A N 1
ATOM 575 C CA . THR A 1 69 ? 8.189 4.773 -3.452 1.00 92.12 69 THR A CA 1
ATOM 576 C C . THR A 1 69 ? 6.820 5.444 -3.370 1.00 92.12 69 THR A C 1
ATOM 578 O O . THR A 1 69 ? 6.728 6.562 -2.862 1.00 92.12 69 THR A O 1
ATOM 581 N N . LEU A 1 70 ? 5.747 4.752 -3.776 1.00 94.62 70 LEU A N 1
ATOM 582 C CA . LEU A 1 70 ? 4.381 5.263 -3.646 1.00 94.62 70 LEU A CA 1
ATOM 583 C C . LEU A 1 70 ? 4.021 5.567 -2.189 1.00 94.62 70 LEU A C 1
ATOM 585 O O . LEU A 1 70 ? 3.433 6.604 -1.922 1.00 94.62 70 LEU A O 1
ATOM 589 N N . SER A 1 71 ? 4.429 4.729 -1.238 1.00 92.94 71 SER A N 1
ATOM 590 C CA . SER A 1 71 ? 4.152 4.936 0.186 1.00 92.94 71 SER A CA 1
ATOM 591 C C . SER A 1 71 ? 4.723 6.258 0.723 1.00 92.94 71 SER A C 1
ATOM 593 O O . SER A 1 71 ? 4.238 6.767 1.725 1.00 92.94 71 SER A O 1
ATOM 595 N N . LYS A 1 72 ? 5.754 6.821 0.080 1.00 92.00 72 LYS A N 1
ATOM 596 C CA . LYS A 1 72 ? 6.377 8.095 0.477 1.00 92.00 72 LYS A CA 1
ATOM 597 C C . LYS A 1 72 ? 5.780 9.318 -0.210 1.00 92.00 72 LYS A C 1
ATOM 599 O O . LYS A 1 72 ? 5.832 10.405 0.353 1.00 92.00 72 LYS A O 1
ATOM 604 N N . ILE A 1 73 ? 5.283 9.157 -1.434 1.00 92.56 73 ILE A N 1
ATOM 605 C CA . ILE A 1 73 ? 4.802 10.271 -2.273 1.00 92.56 73 ILE A CA 1
ATOM 606 C C . ILE A 1 73 ? 3.277 10.271 -2.454 1.00 92.56 73 ILE A C 1
ATOM 608 O O . ILE A 1 73 ? 2.727 11.200 -3.045 1.00 92.56 73 ILE A O 1
ATOM 612 N N . GLY A 1 74 ? 2.615 9.204 -2.011 1.00 93.62 74 GLY A N 1
ATOM 613 C CA . GLY A 1 74 ? 1.177 8.998 -2.079 1.00 93.62 74 GLY A CA 1
ATOM 614 C C . GLY A 1 74 ? 0.415 9.882 -1.100 1.00 93.62 74 GLY A C 1
ATOM 615 O O . GLY A 1 74 ? 0.950 10.346 -0.093 1.00 93.62 74 GLY A O 1
ATOM 616 N N . ASN A 1 75 ? -0.851 10.119 -1.412 1.00 94.12 75 ASN A N 1
ATOM 617 C CA . ASN A 1 75 ? -1.788 10.884 -0.608 1.00 94.12 75 ASN A CA 1
ATOM 618 C C . ASN A 1 75 ? -3.171 10.206 -0.613 1.00 94.12 75 ASN A C 1
ATOM 620 O O . ASN A 1 75 ? -3.383 9.181 -1.259 1.00 94.12 75 ASN A O 1
ATOM 624 N N . SER A 1 76 ? -4.123 10.775 0.124 1.00 94.56 76 SER A N 1
ATOM 625 C CA . SER A 1 76 ? -5.457 10.186 0.284 1.00 94.56 76 SER A CA 1
ATOM 626 C C . SER A 1 76 ? -6.257 10.076 -1.018 1.00 94.56 76 SER A C 1
ATOM 628 O O . SER A 1 76 ? -7.164 9.259 -1.102 1.00 94.56 76 SER A O 1
ATOM 630 N N . GLU A 1 77 ? -5.924 10.850 -2.055 1.00 94.56 77 GLU A N 1
ATOM 631 C CA . GLU A 1 77 ? -6.568 10.750 -3.374 1.00 94.56 77 GLU A CA 1
ATOM 632 C C . GLU A 1 77 ? -6.165 9.462 -4.113 1.00 94.56 77 GLU A C 1
ATOM 634 O O . GLU A 1 77 ? -6.825 9.055 -5.066 1.00 94.56 77 GLU A O 1
ATOM 639 N N . ASP A 1 78 ? -5.082 8.809 -3.682 1.00 95.75 78 ASP A N 1
ATOM 640 C CA . ASP A 1 78 ? -4.575 7.576 -4.289 1.00 95.75 78 ASP A CA 1
ATOM 641 C C . ASP A 1 78 ? -5.192 6.309 -3.688 1.00 95.75 78 ASP A C 1
ATOM 643 O O . ASP A 1 78 ? -4.988 5.218 -4.223 1.00 95.75 78 ASP A O 1
ATOM 647 N N . GLU A 1 79 ? -5.946 6.441 -2.593 1.00 97.06 79 GLU A N 1
ATOM 648 C CA . GLU A 1 79 ? -6.575 5.326 -1.883 1.00 97.06 79 GLU A CA 1
ATOM 649 C C . GLU A 1 79 ? -7.492 4.512 -2.796 1.00 97.06 79 GLU A C 1
ATOM 651 O O . GLU A 1 79 ? -7.318 3.300 -2.913 1.00 97.06 79 GLU A O 1
ATOM 656 N N . ASP A 1 80 ? -8.433 5.173 -3.477 1.00 97.31 80 ASP A N 1
ATOM 657 C CA . ASP A 1 80 ? -9.416 4.487 -4.321 1.00 97.31 80 ASP A CA 1
ATOM 658 C C . ASP A 1 80 ? -8.728 3.750 -5.483 1.00 97.31 80 ASP A C 1
ATOM 660 O O . ASP A 1 80 ? -9.112 2.635 -5.832 1.00 97.31 80 ASP A O 1
ATOM 664 N N . TRP A 1 81 ? -7.667 4.332 -6.054 1.00 96.44 81 TRP A N 1
ATOM 665 C CA . TRP A 1 81 ? -6.863 3.662 -7.078 1.00 96.44 81 TRP A CA 1
ATOM 666 C C . TRP A 1 81 ? -6.197 2.396 -6.527 1.00 96.44 81 TRP A C 1
ATOM 668 O O . TRP A 1 81 ? -6.305 1.336 -7.145 1.00 96.44 81 TRP A O 1
ATOM 678 N N . LEU A 1 82 ? -5.550 2.478 -5.359 1.00 96.00 82 LEU A N 1
ATOM 679 C CA . LEU A 1 82 ? -4.842 1.336 -4.783 1.00 96.00 82 LEU A CA 1
ATOM 680 C C . LEU A 1 82 ? -5.815 0.221 -4.375 1.00 96.00 82 LEU A C 1
ATOM 682 O O . LEU A 1 82 ? -5.546 -0.945 -4.649 1.00 96.00 82 LEU A O 1
ATOM 686 N N . LEU A 1 83 ? -6.961 0.559 -3.779 1.00 95.31 83 LEU A N 1
ATOM 687 C CA . LEU A 1 83 ? -7.994 -0.422 -3.434 1.00 95.31 83 LEU A CA 1
ATOM 688 C C . LEU A 1 83 ? -8.545 -1.128 -4.681 1.00 95.31 83 LEU A C 1
ATOM 690 O O . LEU A 1 83 ? -8.633 -2.356 -4.693 1.00 95.31 83 LEU A O 1
ATOM 694 N N . ASN A 1 84 ? -8.836 -0.379 -5.751 1.00 94.88 84 ASN A N 1
ATOM 695 C CA . ASN A 1 84 ? -9.288 -0.955 -7.020 1.00 94.88 84 ASN A CA 1
ATOM 696 C C . ASN A 1 84 ? -8.230 -1.875 -7.644 1.00 94.88 84 ASN A C 1
ATOM 698 O O . ASN A 1 84 ? -8.559 -2.956 -8.132 1.00 94.88 84 ASN A O 1
ATOM 702 N N . LEU A 1 85 ? -6.956 -1.474 -7.607 1.00 92.25 85 LEU A N 1
ATOM 703 C CA . LEU A 1 85 ? -5.851 -2.299 -8.089 1.00 92.25 85 LEU A CA 1
ATOM 704 C C . LEU A 1 85 ? -5.762 -3.620 -7.310 1.00 92.25 85 LEU A C 1
ATOM 706 O O . LEU A 1 85 ? -5.615 -4.682 -7.915 1.00 92.25 85 LEU A O 1
ATOM 710 N N . LEU A 1 86 ? -5.871 -3.565 -5.980 1.00 90.69 86 LEU A N 1
ATOM 711 C CA . LEU A 1 86 ? -5.789 -4.737 -5.105 1.00 90.69 86 LEU A CA 1
ATOM 712 C C . LEU A 1 86 ? -6.956 -5.709 -5.308 1.00 90.69 86 LEU A C 1
ATOM 714 O O . LEU A 1 86 ? -6.740 -6.921 -5.288 1.00 90.69 86 LEU A O 1
ATOM 718 N N . ASP A 1 87 ? -8.163 -5.200 -5.554 1.00 88.44 87 ASP A N 1
ATOM 719 C CA . ASP A 1 87 ? -9.338 -6.032 -5.839 1.00 88.44 87 ASP A CA 1
ATOM 720 C C . ASP A 1 87 ? -9.218 -6.745 -7.199 1.00 88.44 87 ASP A C 1
ATOM 722 O O . ASP A 1 87 ? -9.493 -7.939 -7.327 1.00 88.44 87 ASP A O 1
ATOM 726 N N . GLN A 1 88 ? -8.696 -6.049 -8.214 1.00 86.94 88 GLN A N 1
ATOM 727 C CA . GLN A 1 88 ? -8.487 -6.611 -9.554 1.00 86.94 88 GLN A CA 1
ATOM 728 C C . GLN A 1 88 ? -7.308 -7.593 -9.636 1.00 86.94 88 GLN A C 1
ATOM 730 O O . GLN A 1 88 ? -7.227 -8.396 -10.574 1.00 86.94 88 GLN A O 1
ATOM 735 N N . LYS A 1 89 ? -6.356 -7.515 -8.698 1.00 82.88 89 LYS A N 1
ATOM 736 C CA . LYS A 1 89 ? -5.069 -8.225 -8.758 1.00 82.88 89 LYS A CA 1
ATOM 737 C C . LYS A 1 89 ? -4.805 -9.012 -7.456 1.00 82.88 89 LYS A C 1
ATOM 739 O O . LYS A 1 89 ? -3.787 -8.791 -6.797 1.00 82.88 89 LYS A O 1
ATOM 744 N N . PRO A 1 90 ? -5.653 -10.003 -7.102 1.00 70.56 90 PRO A N 1
ATOM 745 C CA . PRO A 1 90 ? -5.581 -10.721 -5.819 1.00 70.56 90 PRO A CA 1
ATOM 746 C C . PRO A 1 90 ? -4.336 -11.612 -5.652 1.00 70.56 90 PRO A C 1
ATOM 748 O O . PRO A 1 90 ? -4.106 -12.170 -4.584 1.00 70.56 90 PRO A O 1
ATOM 751 N N . TYR A 1 91 ? -3.530 -11.771 -6.704 1.00 68.50 91 TYR A N 1
ATOM 752 C CA . TYR A 1 91 ? -2.309 -12.582 -6.728 1.00 68.50 91 TYR A CA 1
ATOM 753 C C . TYR A 1 91 ? -1.049 -11.818 -6.291 1.00 68.50 91 TYR A C 1
ATOM 755 O O . TYR A 1 91 ? 0.059 -12.328 -6.456 1.00 68.50 91 TYR A O 1
ATOM 763 N N . LEU A 1 92 ? -1.186 -10.611 -5.731 1.00 74.12 92 LEU A N 1
ATOM 764 C CA . LEU A 1 92 ? -0.086 -9.975 -5.007 1.00 74.12 92 LEU A CA 1
ATOM 765 C C . LEU A 1 92 ? 0.337 -10.883 -3.839 1.00 74.12 92 LEU A C 1
ATOM 767 O O . LEU A 1 92 ? -0.437 -11.165 -2.924 1.00 74.12 92 LEU A O 1
ATOM 771 N N . TYR A 1 93 ? 1.569 -11.387 -3.900 1.00 67.56 93 TYR A N 1
ATOM 772 C CA . TYR A 1 93 ? 2.144 -12.254 -2.867 1.00 67.56 93 TYR A CA 1
ATOM 773 C C . TYR A 1 93 ? 2.406 -11.472 -1.577 1.00 67.56 93 TYR A C 1
ATOM 775 O O . TYR A 1 93 ? 2.428 -10.242 -1.582 1.00 67.56 93 TYR A O 1
ATOM 783 N N . SER A 1 94 ?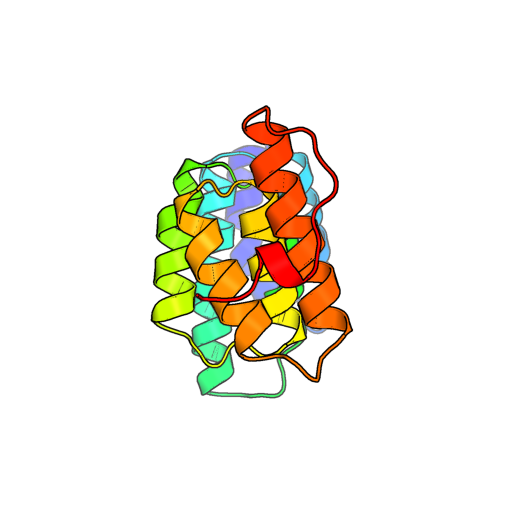 2.645 -12.194 -0.478 1.00 70.00 94 SER A N 1
ATOM 784 C CA . SER A 1 94 ? 2.739 -11.651 0.886 1.00 70.00 94 SER A CA 1
ATOM 785 C C . SER A 1 94 ? 3.609 -10.396 1.000 1.00 70.00 94 SER A C 1
ATOM 787 O O . SER A 1 94 ? 3.146 -9.413 1.560 1.00 70.00 94 SER A O 1
ATOM 789 N N . ILE A 1 95 ? 4.811 -10.362 0.415 1.00 72.44 95 ILE A N 1
ATOM 790 C CA . ILE A 1 95 ? 5.709 -9.194 0.517 1.00 72.44 95 ILE A CA 1
ATOM 791 C C . ILE A 1 95 ? 5.120 -7.943 -0.163 1.00 72.44 95 ILE A C 1
ATOM 793 O O . ILE A 1 95 ? 5.075 -6.867 0.439 1.00 72.44 95 ILE A O 1
ATOM 797 N N . SER A 1 96 ? 4.623 -8.060 -1.397 1.00 86.62 96 SER A N 1
ATOM 798 C CA . SER A 1 96 ? 4.018 -6.928 -2.114 1.00 86.62 96 SER A CA 1
ATOM 799 C C . SER A 1 96 ? 2.669 -6.528 -1.515 1.00 86.62 96 SER A C 1
ATOM 801 O O . SER A 1 96 ? 2.362 -5.340 -1.441 1.00 86.62 96 SER A O 1
ATOM 803 N N . LEU A 1 97 ? 1.892 -7.505 -1.033 1.00 89.06 97 LEU A N 1
ATOM 804 C CA . LEU A 1 97 ? 0.656 -7.272 -0.290 1.00 89.06 97 LEU A CA 1
ATOM 805 C C . LEU A 1 97 ? 0.934 -6.473 0.987 1.00 89.06 97 LEU A C 1
ATOM 807 O O . LEU A 1 97 ? 0.268 -5.474 1.230 1.00 89.06 97 LEU A O 1
ATOM 811 N N . CYS A 1 98 ? 1.954 -6.853 1.759 1.00 91.69 98 CYS A N 1
ATOM 812 C CA . CYS A 1 98 ? 2.391 -6.111 2.936 1.00 91.69 98 CYS A CA 1
ATOM 813 C C . CYS A 1 98 ? 2.723 -4.659 2.591 1.00 91.69 98 CYS A C 1
ATOM 815 O O . CYS A 1 98 ? 2.253 -3.747 3.265 1.00 91.69 98 CYS A O 1
ATOM 817 N N . ARG A 1 99 ? 3.469 -4.420 1.506 1.00 92.56 99 ARG A N 1
ATOM 818 C CA . ARG A 1 99 ? 3.805 -3.053 1.090 1.00 92.56 99 ARG A CA 1
ATOM 819 C C . ARG A 1 99 ? 2.578 -2.253 0.645 1.00 92.56 99 ARG A C 1
ATOM 821 O O . ARG A 1 99 ? 2.497 -1.059 0.922 1.00 92.56 99 ARG A O 1
ATOM 828 N N . ALA A 1 100 ? 1.617 -2.890 -0.018 1.00 94.38 100 ALA A N 1
ATOM 829 C CA . ALA A 1 100 ? 0.358 -2.244 -0.369 1.00 94.38 100 ALA A CA 1
ATOM 830 C C . ALA A 1 100 ? -0.478 -1.907 0.878 1.00 94.38 100 ALA A C 1
ATOM 832 O O . ALA A 1 100 ? -1.006 -0.802 0.974 1.00 94.38 100 ALA A O 1
ATOM 833 N N . ILE A 1 101 ? -0.531 -2.806 1.867 1.00 95.69 101 ILE A N 1
ATOM 834 C CA . ILE A 1 101 ? -1.179 -2.550 3.160 1.00 95.69 101 ILE A CA 1
ATOM 835 C C . ILE A 1 101 ? -0.501 -1.376 3.876 1.00 95.69 101 ILE A C 1
ATOM 837 O O . ILE A 1 101 ? -1.202 -0.500 4.364 1.00 95.69 101 ILE A O 1
ATOM 841 N N . GLU A 1 102 ? 0.832 -1.291 3.872 1.00 95.75 102 GLU A N 1
ATOM 842 C CA . GLU A 1 102 ? 1.555 -0.135 4.424 1.00 95.75 102 GLU A CA 1
ATOM 843 C C . GLU A 1 102 ? 1.208 1.176 3.700 1.00 95.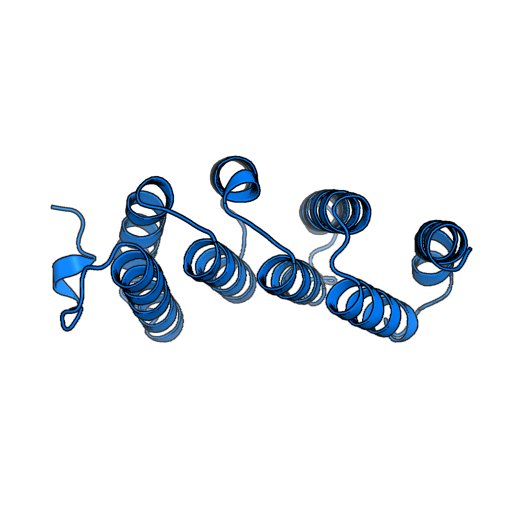75 102 GLU A C 1
ATOM 845 O O . GLU A 1 102 ? 1.067 2.209 4.349 1.00 95.75 102 GLU A O 1
ATOM 850 N N . CYS A 1 103 ? 1.036 1.157 2.372 1.00 96.50 103 CYS A N 1
ATOM 851 C CA . CYS A 1 103 ? 0.592 2.334 1.615 1.00 96.50 103 CYS A CA 1
ATOM 852 C C . CYS A 1 103 ? -0.783 2.817 2.100 1.00 96.50 103 CYS A C 1
ATOM 854 O O . CYS A 1 103 ? -0.940 3.992 2.434 1.00 96.50 103 CYS A O 1
ATOM 856 N N . LEU A 1 104 ? -1.749 1.899 2.224 1.00 97.38 104 LEU A N 1
ATOM 857 C CA . LEU A 1 104 ? -3.060 2.193 2.814 1.00 97.38 104 LEU A CA 1
ATOM 858 C C . LEU A 1 104 ? -2.922 2.654 4.275 1.00 97.38 104 LEU A C 1
ATOM 860 O O . LEU A 1 104 ? -3.591 3.583 4.711 1.00 97.38 104 LEU A O 1
ATOM 864 N N . GLY A 1 105 ? -1.992 2.069 5.025 1.00 96.94 105 GLY A N 1
ATOM 865 C CA . GLY A 1 105 ? -1.640 2.499 6.369 1.00 96.94 105 GLY A CA 1
ATOM 866 C C . GLY A 1 105 ? -1.153 3.942 6.428 1.00 96.94 105 GLY A C 1
ATOM 867 O O . GLY A 1 105 ? -1.460 4.614 7.402 1.00 96.94 105 GLY A O 1
ATOM 868 N N . ILE A 1 106 ? -0.459 4.451 5.405 1.00 96.06 106 ILE A N 1
ATOM 869 C CA . ILE A 1 106 ? 0.118 5.807 5.371 1.00 96.06 106 ILE A CA 1
ATOM 870 C C . ILE A 1 106 ? -0.874 6.863 4.880 1.00 96.06 106 ILE A C 1
ATOM 872 O O . ILE A 1 106 ? -0.967 7.931 5.485 1.00 96.06 106 ILE A O 1
ATOM 876 N N . PHE A 1 107 ? -1.599 6.595 3.794 1.00 95.50 107 PHE A N 1
ATOM 877 C CA . PHE A 1 107 ? -2.478 7.592 3.170 1.00 95.50 107 PHE A CA 1
ATOM 878 C C . PHE A 1 107 ? -3.948 7.180 3.085 1.00 95.50 107 PHE A C 1
ATOM 880 O O . PHE A 1 107 ? -4.782 7.994 2.694 1.00 95.50 107 PHE A O 1
ATOM 887 N N . GLY A 1 108 ? -4.280 5.945 3.450 1.00 96.50 108 GLY A N 1
ATOM 888 C CA . GLY A 1 108 ? -5.652 5.456 3.468 1.00 96.50 108 GLY A CA 1
ATOM 889 C C . GLY A 1 108 ? -6.491 6.072 4.585 1.00 96.50 108 GLY A C 1
ATOM 890 O O . GLY A 1 108 ? -5.984 6.690 5.535 1.00 96.50 108 GLY A O 1
ATOM 891 N N . THR A 1 109 ? -7.796 5.880 4.439 1.00 95.25 109 THR A N 1
ATOM 892 C CA . THR A 1 109 ? -8.861 6.366 5.310 1.00 95.25 109 THR A CA 1
ATOM 893 C C . THR A 1 109 ? -9.682 5.187 5.845 1.00 95.25 109 THR A C 1
ATOM 895 O O . THR A 1 109 ? -9.248 4.034 5.824 1.00 95.25 109 THR A O 1
ATOM 898 N N . GLU A 1 110 ? -10.891 5.460 6.335 1.00 92.31 110 GLU A N 1
ATOM 899 C CA . GLU A 1 110 ? -11.825 4.435 6.802 1.00 92.31 110 GLU A CA 1
ATOM 900 C C . GLU A 1 110 ? -12.163 3.405 5.708 1.00 92.31 110 GLU A C 1
ATOM 902 O O . GLU A 1 110 ? -12.368 2.231 6.011 1.00 92.31 110 GLU A O 1
ATOM 907 N N . LYS A 1 111 ? -12.123 3.789 4.423 1.00 93.69 111 LYS A N 1
ATOM 908 C CA . LYS A 1 111 ? -12.344 2.851 3.307 1.00 93.69 111 LYS A CA 1
ATOM 909 C C . LYS A 1 111 ? -11.319 1.711 3.310 1.00 93.69 111 LYS A C 1
ATOM 911 O O . LYS A 1 111 ? -11.675 0.549 3.112 1.00 93.69 111 LYS A O 1
ATOM 916 N N . SER A 1 112 ? -10.053 2.030 3.582 1.00 96.50 112 SER A N 1
ATOM 917 C CA . SER A 1 112 ? -8.964 1.052 3.659 1.00 96.50 112 SER A CA 1
ATOM 918 C C . SER A 1 112 ? -9.109 0.063 4.812 1.00 96.50 112 SER A C 1
ATOM 920 O O . SER A 1 112 ? -8.614 -1.062 4.714 1.00 96.50 112 SER A O 1
ATOM 922 N N . ILE A 1 113 ? -9.791 0.442 5.897 1.00 95.00 113 ILE A N 1
ATOM 923 C CA . ILE A 1 113 ? -9.918 -0.398 7.093 1.00 95.00 113 ILE A CA 1
ATOM 924 C C . ILE A 1 113 ? -10.563 -1.743 6.757 1.00 95.00 113 ILE A C 1
ATOM 926 O O . ILE A 1 113 ? -10.052 -2.782 7.178 1.00 95.00 113 ILE A O 1
ATOM 930 N N . LEU A 1 114 ? -11.643 -1.752 5.971 1.00 93.50 114 LEU A N 1
ATOM 931 C CA . LEU A 1 114 ? -12.336 -2.993 5.619 1.00 93.50 114 LEU A CA 1
ATOM 932 C C .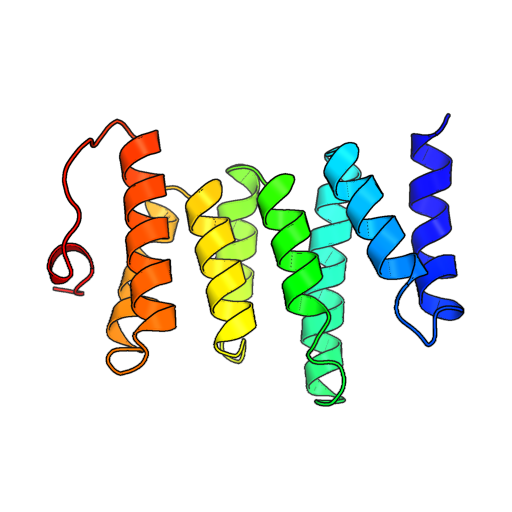 LEU A 1 114 ? -11.411 -3.963 4.870 1.00 93.50 114 LEU A C 1
ATOM 934 O O . LEU A 1 114 ? -11.383 -5.161 5.160 1.00 93.50 114 LEU A O 1
ATOM 938 N N . PHE A 1 115 ? -10.613 -3.439 3.938 1.00 93.81 115 PHE A N 1
ATOM 939 C CA . PHE A 1 115 ? -9.629 -4.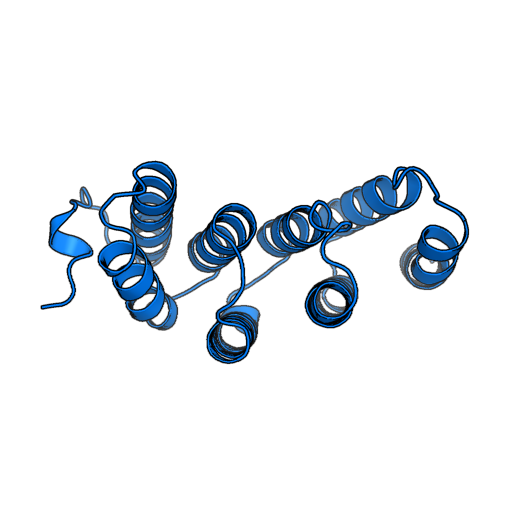230 3.209 1.00 93.81 115 PHE A CA 1
ATOM 940 C C . PHE A 1 115 ? -8.541 -4.788 4.139 1.00 93.81 115 PHE A C 1
ATOM 942 O O . PHE A 1 115 ? -8.201 -5.970 4.053 1.00 93.81 115 PHE A O 1
ATOM 949 N N . ILE A 1 116 ? -8.027 -3.970 5.063 1.00 95.25 116 ILE A N 1
ATOM 950 C CA . ILE A 1 116 ? -7.005 -4.382 6.037 1.00 95.25 116 ILE A CA 1
ATOM 951 C C . ILE A 1 116 ? -7.540 -5.491 6.954 1.00 95.25 116 ILE A C 1
ATOM 953 O O . ILE A 1 116 ? -6.870 -6.508 7.129 1.00 95.25 116 ILE A O 1
ATOM 957 N N . LYS A 1 117 ? -8.770 -5.356 7.471 1.00 94.81 117 LYS A N 1
ATOM 958 C CA . LYS A 1 117 ? -9.443 -6.393 8.275 1.00 94.81 117 LYS A CA 1
ATOM 959 C C . LYS A 1 117 ? -9.606 -7.706 7.514 1.00 94.81 117 LYS A C 1
ATOM 961 O O . LYS A 1 117 ? -9.342 -8.785 8.050 1.00 94.81 117 LYS A O 1
ATOM 966 N N . LYS A 1 118 ? -9.994 -7.626 6.236 1.00 92.31 118 LYS A N 1
ATOM 967 C CA . LYS A 1 118 ? -10.085 -8.793 5.350 1.00 92.31 118 LYS A CA 1
ATOM 968 C C . LYS A 1 118 ? -8.724 -9.467 5.174 1.00 92.31 118 LYS A C 1
ATOM 970 O O . LYS A 1 118 ? -8.638 -10.684 5.304 1.00 92.31 118 LYS A O 1
ATOM 975 N N . CYS A 1 119 ? -7.662 -8.701 4.925 1.00 91.94 119 CYS A N 1
ATOM 976 C CA . CYS A 1 119 ? -6.306 -9.244 4.798 1.00 91.94 119 CYS A CA 1
ATOM 977 C C . CYS A 1 119 ? -5.841 -9.930 6.082 1.00 91.94 119 CYS A C 1
ATOM 979 O O . CYS A 1 119 ? -5.342 -11.051 6.024 1.00 91.94 119 CYS A O 1
ATOM 981 N N . TYR A 1 120 ? -6.060 -9.284 7.225 1.00 93.12 120 TYR A N 1
ATOM 982 C CA . TYR A 1 120 ? -5.744 -9.824 8.540 1.00 93.12 120 TYR A CA 1
ATOM 983 C C . TYR A 1 120 ? -6.464 -11.161 8.793 1.00 93.12 120 TYR A C 1
ATOM 985 O O . TYR A 1 120 ? -5.829 -12.158 9.140 1.00 93.12 120 TYR A O 1
ATOM 993 N N . SER A 1 121 ? -7.772 -11.209 8.521 1.00 91.44 121 SER A N 1
ATOM 994 C CA . SER A 1 121 ? -8.609 -12.402 8.722 1.00 91.44 121 SER A CA 1
ATOM 995 C C . SER A 1 121 ? -8.258 -13.555 7.774 1.00 91.44 121 SER A C 1
ATOM 997 O O . SER A 1 121 ? -8.402 -14.716 8.137 1.00 91.44 121 SER A O 1
ATOM 999 N N . LEU A 1 122 ? -7.781 -13.266 6.558 1.00 89.94 122 LEU A N 1
ATOM 1000 C CA . LEU A 1 122 ? -7.371 -14.291 5.586 1.00 89.94 122 LEU A CA 1
ATOM 1001 C C . LEU A 1 122 ? -5.960 -14.844 5.835 1.00 89.94 122 LEU A C 1
ATOM 1003 O O . LEU A 1 122 ? -5.579 -15.844 5.228 1.00 89.94 122 LEU A O 1
ATOM 1007 N N . ARG A 1 123 ? -5.157 -14.185 6.674 1.00 88.56 123 ARG A N 1
ATOM 1008 C CA . ARG A 1 123 ? -3.731 -14.484 6.879 1.00 88.56 123 ARG A CA 1
ATOM 1009 C C . ARG A 1 123 ? -3.437 -14.799 8.343 1.00 88.56 123 ARG A C 1
ATOM 1011 O O . ARG A 1 123 ? -2.450 -14.330 8.896 1.00 88.56 123 ARG A O 1
ATOM 1018 N N . VAL A 1 124 ? -4.301 -15.610 8.959 1.00 85.19 124 VAL A N 1
ATOM 1019 C CA . VAL A 1 124 ? -4.262 -15.920 10.401 1.00 85.19 124 VAL A CA 1
ATOM 1020 C C . VAL A 1 124 ? -2.929 -16.527 10.849 1.00 85.19 124 VAL A C 1
ATOM 1022 O O . VAL A 1 124 ? -2.474 -16.265 11.954 1.00 85.19 124 VAL A O 1
ATOM 1025 N N . GLU A 1 125 ? -2.283 -17.303 9.980 1.00 88.25 125 GLU A N 1
ATOM 1026 C CA . GLU A 1 125 ? -1.021 -17.993 10.277 1.00 88.25 125 GLU A CA 1
ATOM 1027 C C . GLU A 1 125 ? 0.232 -17.164 9.930 1.00 88.25 125 GLU A C 1
ATOM 1029 O O . GLU A 1 125 ? 1.352 -17.566 10.241 1.00 88.25 125 GLU A O 1
ATOM 1034 N N . ASP A 1 126 ? 0.071 -16.002 9.285 1.00 90.44 126 ASP A N 1
ATOM 1035 C CA . ASP A 1 126 ? 1.179 -15.147 8.857 1.00 90.44 126 ASP A CA 1
ATOM 1036 C C . ASP A 1 126 ? 1.345 -13.963 9.821 1.00 90.44 126 ASP A C 1
ATOM 1038 O O . ASP A 1 126 ? 0.820 -12.864 9.612 1.00 90.44 126 ASP A O 1
ATOM 1042 N N . ASN A 1 127 ? 2.115 -14.190 10.890 1.00 90.88 127 ASN A N 1
ATOM 1043 C CA . ASN A 1 127 ? 2.405 -13.184 11.919 1.00 90.88 127 ASN A CA 1
ATOM 1044 C C . ASN A 1 127 ? 2.994 -11.884 11.341 1.00 90.88 127 ASN A C 1
ATOM 1046 O O . ASN A 1 127 ? 2.807 -10.805 11.914 1.00 90.88 127 ASN A O 1
ATOM 1050 N N . PHE A 1 128 ? 3.713 -11.967 10.216 1.00 91.25 128 PHE A N 1
ATOM 1051 C CA . PHE A 1 128 ? 4.301 -10.800 9.569 1.00 91.25 128 PHE A CA 1
ATOM 1052 C C . PHE A 1 128 ? 3.221 -9.942 8.903 1.00 91.25 128 PHE A C 1
ATOM 1054 O O . PHE A 1 128 ? 3.150 -8.738 9.168 1.00 91.25 128 PHE A O 1
ATOM 1061 N N . VAL A 1 129 ? 2.331 -10.554 8.113 1.00 91.75 129 VAL A N 1
ATOM 1062 C CA . VAL A 1 129 ? 1.185 -9.848 7.515 1.00 91.75 129 VAL A CA 1
ATOM 1063 C C . VAL A 1 129 ? 0.265 -9.287 8.599 1.00 91.75 129 VAL A C 1
ATOM 1065 O O . VAL A 1 129 ? -0.146 -8.128 8.506 1.00 91.75 129 VAL A O 1
ATOM 1068 N N . GLN A 1 130 ? -0.021 -10.057 9.653 1.00 92.62 130 GLN A N 1
ATOM 1069 C CA . GLN A 1 130 ? -0.850 -9.592 10.767 1.00 92.62 130 GLN A CA 1
ATOM 1070 C C . GLN A 1 130 ? -0.275 -8.346 11.443 1.00 92.62 130 GLN A C 1
ATOM 1072 O O . GLN A 1 130 ? -0.990 -7.362 11.633 1.00 92.62 130 GLN A O 1
ATOM 1077 N N . SER A 1 131 ? 1.027 -8.354 11.740 1.00 93.69 131 SER A N 1
ATOM 1078 C CA . SER A 1 131 ? 1.710 -7.211 12.353 1.00 93.69 131 SER A CA 1
ATOM 1079 C C . SER A 1 131 ? 1.619 -5.950 11.489 1.00 93.69 131 SER A C 1
ATOM 1081 O O . SER A 1 131 ? 1.461 -4.846 12.009 1.00 93.69 131 SER A O 1
ATOM 1083 N N . ILE A 1 132 ? 1.706 -6.097 10.164 1.00 94.69 132 ILE A N 1
ATOM 1084 C CA . ILE A 1 132 ? 1.579 -4.975 9.225 1.00 94.69 132 ILE A CA 1
ATOM 1085 C C . ILE A 1 132 ? 0.138 -4.468 9.146 1.00 94.69 132 ILE A C 1
ATOM 1087 O O . ILE A 1 132 ? -0.072 -3.254 9.110 1.00 94.69 132 ILE A O 1
ATOM 1091 N N . CYS A 1 133 ? -0.851 -5.363 9.178 1.00 95.62 133 CYS A N 1
ATOM 1092 C CA . CYS A 1 133 ? -2.258 -4.976 9.228 1.00 95.62 133 CYS A CA 1
ATOM 1093 C C . CYS A 1 133 ? -2.567 -4.161 10.490 1.00 95.62 133 CYS A C 1
ATOM 1095 O O . CYS A 1 133 ? -3.166 -3.095 10.375 1.00 95.62 133 CYS A O 1
ATOM 1097 N N . ILE A 1 134 ? -2.109 -4.614 11.665 1.00 95.56 134 ILE A N 1
ATOM 1098 C CA . ILE A 1 134 ? -2.308 -3.910 12.944 1.00 95.56 134 ILE A CA 1
ATOM 1099 C C . ILE A 1 134 ? -1.700 -2.507 12.882 1.00 95.56 134 ILE A C 1
ATOM 1101 O O . ILE A 1 134 ? -2.407 -1.526 13.098 1.00 95.56 134 ILE A O 1
ATOM 1105 N N . LYS A 1 135 ? -0.422 -2.392 12.496 1.00 95.50 135 LYS A N 1
ATOM 1106 C CA . LYS A 1 135 ? 0.263 -1.090 12.384 1.00 95.50 135 LYS A CA 1
ATOM 1107 C C . LYS A 1 135 ? -0.420 -0.148 11.396 1.00 95.50 135 LYS A C 1
ATOM 1109 O O . LYS A 1 135 ? -0.509 1.052 11.637 1.00 95.50 135 LYS A O 1
ATOM 1114 N N . SER A 1 136 ? -0.892 -0.679 10.272 1.00 96.62 136 SER A N 1
ATOM 1115 C CA . SER A 1 136 ? -1.565 0.121 9.245 1.00 96.62 136 SER A CA 1
ATOM 1116 C C . SER A 1 136 ? -2.938 0.596 9.719 1.00 96.62 136 SER A C 1
ATOM 1118 O O . SER A 1 136 ? -3.275 1.763 9.534 1.00 96.62 136 SER A O 1
ATOM 1120 N N . TYR A 1 137 ? -3.696 -0.274 10.391 1.00 96.88 137 TYR A N 1
ATOM 1121 C CA . TYR A 1 137 ? -4.963 0.073 11.030 1.00 96.88 137 TYR A CA 1
ATOM 1122 C C . TYR A 1 137 ? -4.767 1.153 12.102 1.00 96.88 137 TYR A C 1
ATOM 1124 O O . TYR A 1 137 ? -5.460 2.169 12.090 1.00 96.88 137 TYR A O 1
ATOM 1132 N N . GLU A 1 138 ? -3.794 0.975 12.996 1.00 95.56 138 GLU A N 1
ATOM 1133 C CA . GLU A 1 138 ? -3.437 1.952 14.028 1.00 95.56 138 GLU A CA 1
ATOM 1134 C C . GLU A 1 138 ? -3.073 3.307 13.411 1.00 95.56 138 GLU A C 1
ATOM 1136 O O . GLU A 1 138 ? -3.606 4.337 13.816 1.00 95.56 138 GLU A O 1
ATOM 1141 N N . SER A 1 139 ? -2.244 3.310 12.365 1.00 95.44 139 SER A N 1
ATOM 1142 C CA . SER A 1 139 ? -1.828 4.535 11.683 1.00 95.44 139 SER A CA 1
ATOM 1143 C C . SER A 1 139 ? -3.010 5.327 11.108 1.00 95.44 139 SER A C 1
ATOM 1145 O O . SER A 1 139 ? -3.059 6.552 11.256 1.00 95.44 139 SER A O 1
ATOM 1147 N N . ILE A 1 140 ? -3.990 4.644 10.503 1.00 95.94 140 ILE A N 1
ATOM 1148 C CA . ILE A 1 140 ? -5.224 5.274 10.006 1.00 95.94 140 ILE A CA 1
ATOM 1149 C C . ILE A 1 140 ? -6.012 5.895 11.166 1.00 95.94 140 ILE A C 1
ATOM 1151 O O . ILE A 1 140 ? -6.362 7.074 11.105 1.00 95.94 140 ILE A O 1
ATOM 1155 N N . ASN A 1 141 ? -6.242 5.136 12.239 1.00 94.25 141 ASN A N 1
ATOM 1156 C CA . ASN A 1 141 ? -7.008 5.598 13.400 1.00 94.25 141 ASN A CA 1
ATOM 1157 C C . ASN A 1 141 ? -6.348 6.798 14.091 1.00 94.25 141 ASN A C 1
ATOM 1159 O O . ASN A 1 141 ? -7.019 7.790 14.383 1.00 94.25 141 ASN A O 1
ATOM 1163 N N . MET A 1 142 ? -5.024 6.772 14.265 1.00 93.62 142 MET A N 1
ATOM 1164 C CA . MET A 1 142 ? -4.270 7.891 14.834 1.00 93.62 142 MET A CA 1
ATOM 1165 C C . MET A 1 142 ? -4.421 9.172 14.007 1.00 93.62 142 MET A C 1
ATOM 1167 O O . MET A 1 142 ? -4.614 10.246 14.576 1.00 93.62 142 MET A O 1
ATOM 1171 N N . ARG A 1 143 ? -4.371 9.086 12.668 1.00 93.44 143 ARG A N 1
ATOM 1172 C CA . ARG A 1 143 ? -4.598 10.252 11.791 1.00 93.44 143 ARG A CA 1
ATOM 1173 C C . ARG A 1 143 ? -6.025 10.789 11.872 1.00 93.44 143 ARG A C 1
ATOM 1175 O O . ARG A 1 143 ? -6.237 11.971 11.625 1.00 93.44 143 ARG A O 1
ATOM 1182 N N . GLN A 1 144 ? -6.983 9.938 12.224 1.00 90.56 144 GLN A N 1
ATOM 1183 C CA . GLN A 1 144 ? -8.382 10.305 12.440 1.00 90.56 144 GLN A CA 1
ATOM 1184 C C . GLN A 1 144 ? -8.667 10.777 13.878 1.00 90.56 144 GLN A C 1
ATOM 1186 O O . GLN A 1 144 ? -9.815 11.058 14.213 1.00 90.56 144 GLN A O 1
ATOM 1191 N N . GLY A 1 145 ? -7.641 10.889 14.731 1.00 91.19 145 GLY A N 1
ATOM 1192 C CA . GLY A 1 145 ? -7.775 11.357 16.113 1.00 91.19 145 GLY A CA 1
ATOM 1193 C C . GLY A 1 145 ? -8.250 10.290 17.105 1.00 91.19 145 GLY A C 1
ATOM 1194 O O . GLY A 1 145 ? -8.613 10.625 18.232 1.00 91.19 145 GLY A O 1
ATOM 1195 N N . GLN A 1 146 ? -8.251 9.014 16.714 1.00 89.75 146 GLN A N 1
ATOM 1196 C CA . GLN A 1 146 ? -8.599 7.894 17.585 1.00 89.75 146 GLN A CA 1
ATOM 1197 C C . GLN A 1 146 ? -7.330 7.316 18.226 1.00 89.75 146 GLN A C 1
ATOM 1199 O O . GLN A 1 146 ? -6.648 6.471 17.649 1.00 89.75 146 GLN A O 1
ATOM 1204 N N . TYR A 1 147 ? -7.004 7.789 19.429 1.00 86.44 147 TYR A N 1
ATOM 1205 C CA . TYR A 1 147 ? -5.821 7.360 20.180 1.00 86.44 147 TYR A CA 1
ATOM 1206 C C . TYR A 1 147 ? -6.194 6.291 21.205 1.00 86.44 147 TYR A C 1
ATOM 1208 O O . TYR A 1 147 ? -6.658 6.601 22.302 1.00 86.44 147 TYR A O 1
ATOM 1216 N N . ARG A 1 148 ? -5.994 5.025 20.843 1.00 86.94 148 ARG A N 1
ATOM 1217 C CA . ARG A 1 148 ? -6.121 3.883 21.752 1.00 86.94 148 ARG A CA 1
ATOM 1218 C C . ARG A 1 148 ? -5.232 2.740 21.286 1.00 86.94 148 ARG A C 1
ATOM 1220 O O . ARG A 1 148 ? -4.855 2.692 20.119 1.00 86.94 148 ARG A O 1
ATOM 1227 N N . GLU A 1 149 ? -4.949 1.814 22.192 1.00 86.12 149 GLU A N 1
ATOM 1228 C CA . GLU A 1 149 ? -4.306 0.554 21.835 1.00 86.12 149 GLU A CA 1
ATOM 1229 C C . GLU A 1 149 ? -5.223 -0.248 20.898 1.00 86.12 149 GLU A C 1
ATOM 1231 O O . GLU A 1 149 ? -6.430 -0.377 21.145 1.00 86.12 149 GLU A O 1
ATOM 1236 N N . ILE A 1 150 ? -4.648 -0.727 19.795 1.00 90.12 150 ILE A N 1
ATOM 1237 C CA . ILE A 1 150 ? -5.319 -1.582 18.818 1.00 90.12 150 ILE A CA 1
ATOM 1238 C C . ILE A 1 150 ? -4.960 -3.029 19.124 1.00 90.12 150 ILE A C 1
ATOM 1240 O O . ILE A 1 150 ? -3.782 -3.374 19.219 1.00 90.12 150 ILE A O 1
ATOM 1244 N N . THR A 1 151 ? -5.971 -3.882 19.238 1.00 88.25 151 THR A N 1
ATOM 1245 C CA . THR A 1 151 ? -5.799 -5.308 19.521 1.00 88.25 151 THR A CA 1
ATOM 1246 C C . THR A 1 151 ? -6.136 -6.163 18.300 1.00 88.25 151 THR A C 1
ATOM 1248 O O . THR A 1 151 ? -6.675 -5.694 17.297 1.00 88.25 151 THR A O 1
ATOM 1251 N N . HIS A 1 152 ? -5.833 -7.460 18.379 1.00 88.94 152 HIS A N 1
ATOM 1252 C CA . HIS A 1 152 ? -6.215 -8.429 17.350 1.00 88.94 152 HIS A CA 1
ATOM 1253 C C . HIS A 1 152 ? -7.738 -8.474 17.120 1.00 88.94 152 HIS A C 1
ATOM 1255 O O . HIS A 1 152 ? -8.176 -8.670 15.988 1.00 88.94 152 HIS A O 1
ATOM 1261 N N . GLU A 1 153 ? -8.536 -8.264 18.171 1.00 89.06 153 GLU A N 1
ATOM 1262 C CA . GLU A 1 153 ? -10.003 -8.285 18.111 1.00 89.06 153 GLU A CA 1
ATOM 1263 C C . GLU A 1 153 ? -10.554 -7.150 17.245 1.00 89.06 153 GLU A C 1
ATOM 1265 O O . GLU A 1 153 ? -11.506 -7.353 16.494 1.00 89.06 153 GLU A O 1
ATOM 1270 N N . ASP A 1 154 ? -9.901 -5.985 17.267 1.00 89.81 154 ASP A N 1
ATOM 1271 C CA . ASP A 1 154 ? -10.290 -4.837 16.448 1.00 89.81 154 ASP A CA 1
ATOM 1272 C C . ASP A 1 154 ? -10.227 -5.132 14.948 1.00 89.81 154 ASP A C 1
ATOM 1274 O O . ASP A 1 154 ? -10.944 -4.498 14.170 1.00 89.81 154 ASP A O 1
ATOM 1278 N N . LEU A 1 155 ? -9.376 -6.075 14.529 1.00 91.31 155 LEU A N 1
ATOM 1279 C CA . LEU A 1 155 ? -9.170 -6.426 13.127 1.00 91.31 155 LEU A CA 1
ATOM 1280 C C . LEU A 1 155 ? -9.985 -7.641 12.660 1.00 91.31 155 LEU A C 1
ATOM 1282 O O . LEU A 1 155 ? -9.997 -7.925 11.458 1.00 91.31 155 LEU A O 1
ATOM 1286 N N . LEU A 1 156 ? -10.691 -8.332 13.560 1.00 88.56 156 LEU A N 1
ATOM 1287 C CA . LEU A 1 156 ? -11.579 -9.428 13.180 1.00 88.56 156 LEU A CA 1
ATOM 1288 C C . LEU A 1 156 ? -12.808 -8.884 12.435 1.00 88.56 156 LEU A C 1
ATOM 1290 O O . LEU A 1 156 ? -13.378 -7.846 12.787 1.00 88.56 156 LEU A O 1
ATOM 1294 N N . LEU A 1 157 ? -13.201 -9.579 11.366 1.00 81.06 157 LEU A N 1
ATOM 1295 C CA . LEU A 1 157 ? -14.478 -9.346 10.696 1.00 81.06 157 LEU A CA 1
ATOM 1296 C C . LEU A 1 157 ? -15.579 -10.006 11.538 1.00 81.06 157 LEU A C 1
ATOM 1298 O O . LEU A 1 157 ? -15.653 -11.232 11.588 1.00 81.06 157 LEU A O 1
ATOM 1302 N N . THR A 1 158 ? -16.385 -9.194 12.220 1.00 65.25 158 THR A N 1
ATOM 1303 C CA . THR A 1 158 ? -17.621 -9.608 12.909 1.00 65.25 158 THR A CA 1
ATOM 1304 C C . THR A 1 158 ? -18.815 -9.574 11.978 1.00 65.25 158 THR A C 1
ATOM 1306 O O . THR A 1 158 ? -18.888 -8.594 11.199 1.00 65.25 158 THR A O 1
#

Sequence (158 aa):
MQKKILLQLLPSCQNNDKSGYYYTKYLEVVELLGTPNLKETVKKEIENRIDFFRSDRSEFVDIERVLRTLSKIGNSEDEDWLLNLLDQKPYLYSISLCRAIECLGIFGTEKSILFIKKCYSLRVEDNFVQSICIKSYESINMRQGQYREITHEDLLLT